Protein AF-A0A6I3SST0-F1 (afdb_monomer)

Secondary structure (DSSP, 8-state):
-PPP-----------S--EEEEE-TTS-EEEEEETTS-EEEEEE-TTS-EEEEEEE----

Radius of gyration: 16.77 Å; Cα contacts (8 Å, |Δi|>4): 79; chains: 1; bounding box: 31×32×45 Å

Organism: NCBI:txid1949069

Foldseek 3Di:
DDDDDDPPPPVPPPPPWDWDFDADPVRHTQWIAISQRWIWGWDADPVGHTDDIDIDGDRD

InterPro domains:
  IPR006530 YD repeat [TIGR01643] (23-58)
  IPR031325 RHS repeat [PF05593] (24-55)

Nearest PDB structures (foldseek):
  8qjd-assembly2_B  TM=8.968E-01  e=2.488E-02  Salmonella bongori N268-08
  6l7i-assembly1_G  TM=9.273E-01  e=1.082E-01  Photorhabdus luminescens
  4igl-assembly2_D  TM=9.291E-01  e=1.218E-01  Yersinia entomophaga
  7ban-assembly1_A  TM=7.148E-01  e=3.722E-01  Homo sapiens
  6fay-assembly1_A  TM=8.189E-01  e=1.207E+00  Mus musculus

Sequence (60 aa):
MLVPVLAASAASIALAGSVTYTYDTLGRLSKATYSNGVVITYAYDAAGNRTVVTVTGAPS

pLDDT: mean 74.87, std 18.81, range [33.19, 91.56]

Mean predicted aligned error: 11.24 Å

Structure (mmCIF, N/CA/C/O backbone):
data_AF-A0A6I3SST0-F1
#
_entry.id   AF-A0A6I3SST0-F1
#
loop_
_atom_site.group_PDB
_atom_site.id
_atom_site.type_symbol
_atom_site.label_atom_id
_atom_site.label_alt_id
_atom_site.label_comp_id
_atom_site.label_as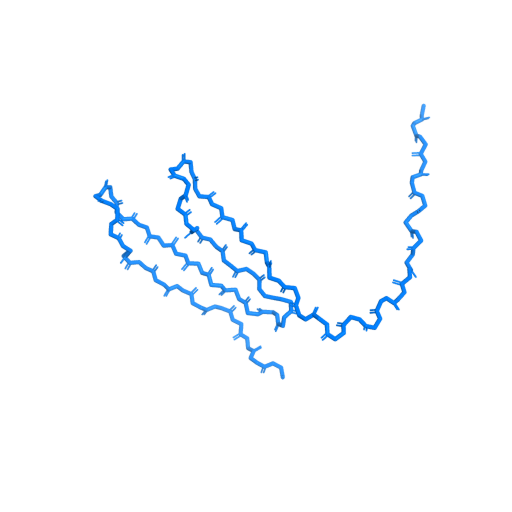ym_id
_atom_site.label_entity_id
_atom_site.label_seq_id
_atom_site.pdbx_PDB_ins_code
_atom_site.Cartn_x
_atom_site.Cartn_y
_atom_site.Cartn_z
_atom_site.occupancy
_atom_site.B_iso_or_equiv
_atom_site.auth_seq_id
_atom_site.auth_comp_id
_atom_site.auth_asym_id
_atom_site.auth_atom_id
_atom_site.pdbx_PDB_model_num
ATOM 1 N N . MET A 1 1 ? -15.314 19.164 -30.858 1.00 43.66 1 MET A N 1
ATOM 2 C CA . MET A 1 1 ? -14.414 17.992 -30.922 1.00 43.66 1 MET A CA 1
ATOM 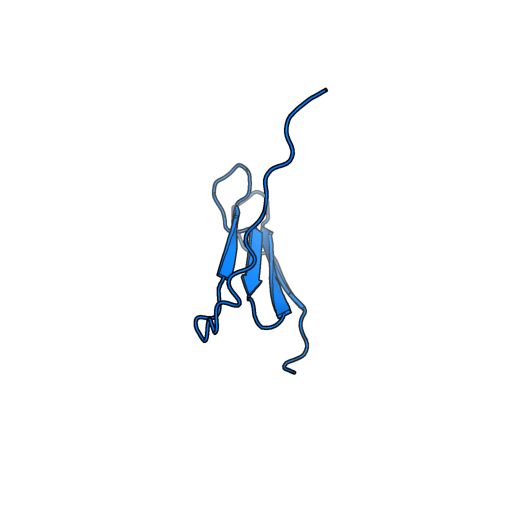3 C C . MET A 1 1 ? -13.112 18.384 -30.242 1.00 43.66 1 MET A C 1
ATOM 5 O O . MET A 1 1 ? -12.545 19.396 -30.629 1.00 43.66 1 MET A O 1
ATOM 9 N N . LEU A 1 2 ? -12.743 17.704 -29.154 1.00 39.16 2 LEU A N 1
ATOM 10 C CA . LEU A 1 2 ? -11.650 18.102 -28.257 1.00 39.16 2 LEU A CA 1
ATOM 11 C C . LEU A 1 2 ? -10.294 17.555 -28.756 1.00 39.16 2 LEU A C 1
ATOM 13 O O . LEU A 1 2 ? -10.229 16.473 -29.328 1.00 39.16 2 LEU A O 1
ATOM 17 N N . VAL A 1 3 ? -9.254 18.359 -28.550 1.00 33.19 3 VAL A N 1
ATOM 18 C CA . VAL A 1 3 ? -7.870 18.322 -29.067 1.00 33.19 3 VAL A CA 1
ATOM 19 C C . VAL A 1 3 ? -7.109 17.020 -28.728 1.00 33.19 3 VAL A C 1
ATOM 21 O O . VAL A 1 3 ? -7.216 16.562 -27.590 1.00 33.19 3 VAL A O 1
ATOM 24 N N . PRO A 1 4 ? -6.298 16.430 -29.634 1.00 41.28 4 PRO A N 1
ATOM 25 C CA . PRO A 1 4 ? -5.466 15.276 -29.297 1.00 41.28 4 PRO A CA 1
ATOM 26 C C . PRO A 1 4 ? -4.216 15.728 -28.528 1.00 41.28 4 PRO A C 1
ATOM 28 O O . PRO A 1 4 ? -3.470 16.590 -28.993 1.00 41.28 4 PRO A O 1
ATOM 31 N N . VAL A 1 5 ? -3.961 15.139 -27.355 1.00 43.41 5 VAL A N 1
ATOM 32 C CA . VAL A 1 5 ? -2.664 15.269 -26.678 1.00 43.41 5 VAL A CA 1
ATOM 33 C C . VAL A 1 5 ? -1.679 14.333 -27.374 1.00 43.41 5 VAL A C 1
ATOM 35 O O . VAL A 1 5 ? -1.838 13.112 -27.377 1.00 43.41 5 VAL A O 1
ATOM 38 N N . LEU A 1 6 ? -0.671 14.925 -28.009 1.00 38.19 6 LEU A N 1
ATOM 39 C CA . LEU A 1 6 ? 0.471 14.216 -28.560 1.00 38.19 6 LEU A CA 1
ATOM 40 C C . LEU A 1 6 ? 1.329 13.743 -27.379 1.00 38.19 6 LEU A C 1
ATOM 42 O O . LEU A 1 6 ? 2.107 14.513 -26.818 1.00 38.19 6 LEU A O 1
ATOM 46 N N . ALA A 1 7 ? 1.160 12.489 -26.962 1.00 43.78 7 ALA A N 1
ATOM 47 C CA . ALA A 1 7 ? 2.083 11.860 -26.029 1.00 43.78 7 ALA A CA 1
ATOM 48 C C . ALA A 1 7 ? 3.399 11.605 -26.775 1.00 43.78 7 ALA A C 1
ATOM 50 O O . ALA A 1 7 ? 3.565 10.594 -27.457 1.00 43.78 7 ALA A O 1
ATOM 51 N N . ALA A 1 8 ? 4.322 12.564 -26.699 1.00 42.47 8 ALA A N 1
ATOM 52 C CA . ALA A 1 8 ? 5.695 12.367 -27.126 1.00 42.47 8 ALA A CA 1
ATOM 53 C C . ALA A 1 8 ? 6.295 11.231 -26.284 1.00 42.47 8 ALA A C 1
ATOM 55 O O . ALA A 1 8 ? 6.621 11.410 -25.111 1.00 42.47 8 ALA A O 1
ATOM 56 N N . SER A 1 9 ? 6.398 10.043 -26.877 1.00 51.06 9 SER A N 1
ATOM 57 C CA . SER A 1 9 ? 7.068 8.897 -26.274 1.00 51.06 9 SER A CA 1
ATOM 58 C C . SER A 1 9 ? 8.573 9.109 -26.378 1.00 51.06 9 SER A C 1
ATOM 60 O O . SER A 1 9 ? 9.231 8.595 -27.281 1.00 51.06 9 SER A O 1
ATOM 62 N N . ALA A 1 10 ? 9.132 9.884 -25.450 1.00 47.66 10 ALA A N 1
ATOM 63 C CA .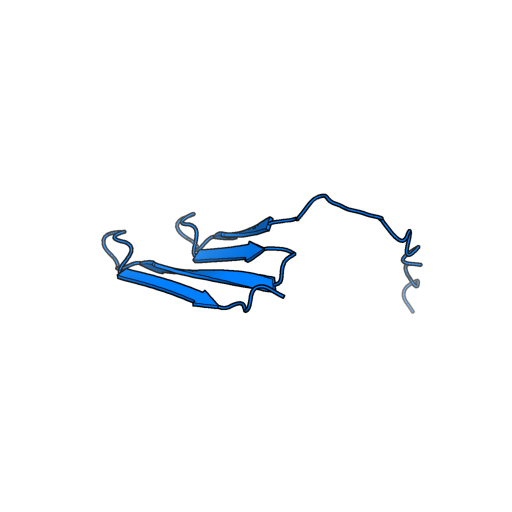 ALA A 1 10 ? 10.538 9.734 -25.128 1.00 47.66 10 ALA A CA 1
ATOM 64 C C . ALA A 1 10 ? 10.697 8.319 -24.563 1.00 47.66 10 ALA A C 1
ATOM 66 O O . ALA A 1 10 ? 10.115 7.989 -23.529 1.00 47.66 10 ALA A O 1
ATOM 67 N N . ALA A 1 11 ? 11.431 7.462 -25.271 1.00 50.72 11 ALA A N 1
ATOM 68 C CA . ALA A 1 11 ? 11.892 6.201 -24.721 1.00 50.72 11 ALA A CA 1
ATOM 69 C C . ALA A 1 11 ? 12.847 6.532 -23.565 1.00 50.72 11 ALA A C 1
ATOM 71 O O . ALA A 1 11 ? 14.052 6.683 -23.752 1.00 50.72 11 ALA A O 1
ATOM 72 N N . SER A 1 12 ? 12.286 6.726 -22.372 1.00 53.84 12 SER A N 1
ATOM 73 C CA . SER A 1 12 ? 13.054 6.811 -21.145 1.00 53.84 12 SER A CA 1
ATOM 74 C C . SER A 1 12 ? 13.761 5.476 -20.997 1.00 53.84 12 SER A C 1
ATOM 76 O O . SER A 1 12 ? 13.116 4.460 -20.742 1.00 53.84 12 SER A O 1
ATOM 78 N N . ILE A 1 13 ? 15.086 5.463 -21.115 1.00 53.31 13 ILE A N 1
ATOM 79 C CA . ILE A 1 13 ? 15.890 4.354 -20.601 1.00 53.31 13 ILE A CA 1
ATOM 80 C C . ILE A 1 13 ? 15.882 4.505 -19.071 1.00 53.31 13 ILE A C 1
ATOM 82 O O . ILE A 1 13 ? 16.879 4.846 -18.441 1.00 53.31 13 ILE A O 1
ATOM 86 N N . ALA A 1 14 ? 14.701 4.374 -18.467 1.00 54.16 14 ALA A N 1
ATOM 87 C CA . ALA A 1 14 ? 14.514 4.455 -17.037 1.00 54.16 14 ALA A CA 1
ATOM 88 C C . ALA A 1 14 ? 14.982 3.127 -16.443 1.00 54.16 14 ALA A C 1
ATOM 90 O O . ALA A 1 14 ? 14.183 2.236 -16.185 1.00 54.16 14 ALA A O 1
ATOM 91 N N . LEU A 1 15 ? 16.279 3.021 -16.144 1.00 58.09 15 LEU A N 1
ATOM 92 C CA . LEU A 1 15 ? 16.773 2.069 -15.139 1.00 58.09 15 LEU A CA 1
ATOM 93 C C . LEU A 1 15 ? 16.423 2.554 -13.713 1.00 58.09 15 LEU A C 1
ATOM 95 O O . LEU A 1 15 ? 17.152 2.334 -12.755 1.00 58.09 15 LEU A O 1
ATOM 99 N N . ALA A 1 16 ? 15.318 3.279 -13.564 1.00 62.16 16 ALA A N 1
ATOM 100 C CA . ALA A 1 16 ? 14.737 3.632 -12.287 1.00 62.16 16 ALA A CA 1
ATOM 101 C C . ALA A 1 16 ? 13.447 2.831 -12.204 1.00 62.16 16 ALA A C 1
ATOM 103 O O . ALA A 1 16 ? 12.440 3.195 -12.812 1.00 62.16 16 ALA A O 1
ATOM 104 N N . GLY A 1 17 ? 13.501 1.700 -11.505 1.00 73.06 17 GLY A N 1
ATOM 105 C CA . GLY A 1 17 ? 12.291 0.950 -11.232 1.00 73.06 17 GLY A CA 1
ATOM 106 C C . GLY A 1 17 ? 11.306 1.854 -10.488 1.00 73.06 17 GLY A C 1
ATOM 107 O O . GLY A 1 17 ? 11.610 2.340 -9.402 1.00 73.06 17 GLY A O 1
ATOM 108 N N . SER A 1 18 ? 10.142 2.126 -11.073 1.00 81.75 18 SER A N 1
ATOM 109 C CA . SER A 1 18 ? 9.072 2.853 -10.395 1.00 81.75 18 SER A CA 1
ATOM 110 C C . SER A 1 18 ? 8.289 1.922 -9.469 1.00 81.75 18 SER A C 1
ATOM 112 O O . SER A 1 18 ? 8.187 0.716 -9.722 1.00 81.75 18 SER A O 1
ATOM 114 N N . VAL A 1 19 ? 7.749 2.486 -8.386 1.00 87.56 19 VAL A N 1
ATOM 115 C CA . VAL A 1 19 ? 6.795 1.812 -7.499 1.00 87.56 19 VAL A CA 1
ATOM 116 C C . VAL A 1 19 ? 5.589 2.720 -7.305 1.00 87.56 19 VAL A C 1
ATOM 118 O O . VAL A 1 19 ? 5.733 3.892 -6.961 1.00 87.56 19 VAL A O 1
ATOM 121 N N . THR A 1 20 ? 4.395 2.186 -7.531 1.00 90.06 20 THR A N 1
ATOM 122 C CA . THR A 1 20 ? 3.123 2.877 -7.311 1.00 90.06 20 THR A CA 1
ATOM 123 C C . THR A 1 20 ? 2.453 2.329 -6.062 1.00 90.06 20 THR A C 1
ATOM 125 O O . THR A 1 20 ? 2.188 1.132 -5.975 1.00 90.06 20 THR A O 1
ATOM 128 N N . TYR A 1 21 ? 2.139 3.213 -5.118 1.00 89.75 21 TYR A N 1
ATOM 129 C CA . TYR A 1 21 ? 1.435 2.871 -3.885 1.00 89.75 21 TYR A CA 1
ATOM 130 C C . TYR A 1 21 ? -0.028 3.307 -3.963 1.00 89.75 21 TYR A C 1
ATOM 132 O O . TYR A 1 21 ? -0.334 4.432 -4.353 1.00 89.75 21 TYR A O 1
ATOM 140 N N . THR A 1 22 ? -0.939 2.413 -3.593 1.00 90.00 22 THR A N 1
ATOM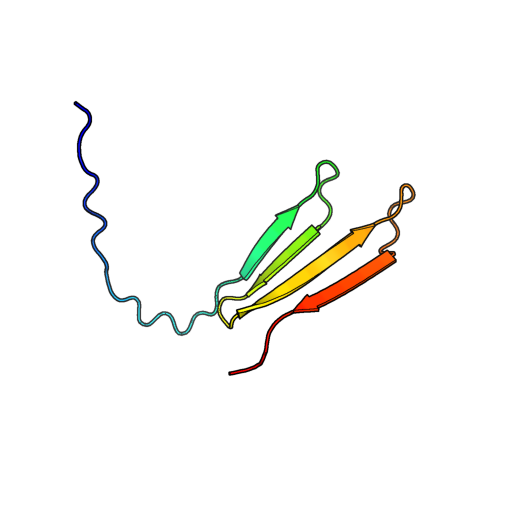 141 C CA . THR A 1 22 ? -2.371 2.688 -3.451 1.00 90.00 22 THR A CA 1
ATOM 142 C C . THR A 1 22 ? -2.751 2.581 -1.986 1.00 90.00 22 THR A C 1
ATOM 144 O O . THR A 1 22 ? -2.401 1.597 -1.331 1.00 90.00 22 THR A O 1
ATOM 147 N N . TYR A 1 23 ? -3.493 3.567 -1.495 1.00 88.88 23 TYR A N 1
ATOM 148 C CA . TYR A 1 23 ? -3.954 3.627 -0.115 1.00 88.88 23 TYR A CA 1
ATOM 149 C C . TYR A 1 23 ? -5.464 3.409 -0.043 1.00 88.88 23 TYR A C 1
ATOM 151 O O . TYR A 1 23 ? -6.188 3.742 -0.982 1.00 88.88 23 TYR A O 1
ATOM 159 N N . ASP 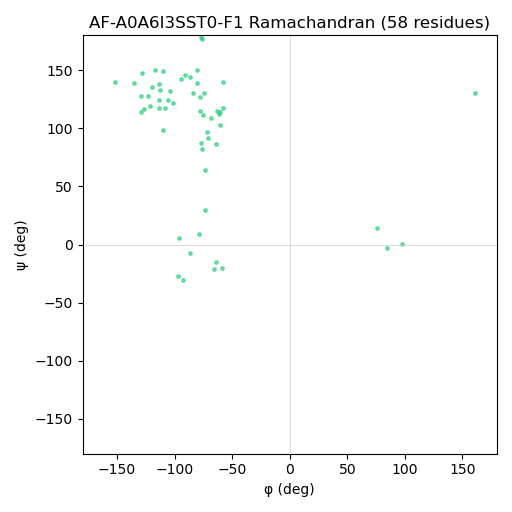A 1 24 ? -5.926 2.825 1.058 1.00 85.81 24 ASP A N 1
ATOM 160 C CA . ASP A 1 24 ? -7.348 2.758 1.375 1.00 85.81 24 ASP A CA 1
ATOM 161 C C . ASP A 1 24 ? -7.871 4.102 1.920 1.00 85.81 24 ASP A C 1
ATOM 163 O O . ASP A 1 24 ? -7.128 5.072 2.089 1.00 85.81 24 ASP A O 1
ATOM 167 N N . THR A 1 25 ? -9.171 4.166 2.208 1.00 85.94 25 THR A N 1
ATOM 168 C CA . THR A 1 25 ? -9.832 5.366 2.751 1.00 85.94 25 THR A CA 1
ATOM 169 C C . THR A 1 25 ? -9.341 5.764 4.144 1.00 85.94 25 THR A C 1
ATOM 171 O O . THR A 1 25 ? -9.590 6.887 4.574 1.00 85.94 25 THR A O 1
ATOM 174 N N . LEU A 1 26 ? -8.636 4.869 4.842 1.00 88.06 26 LEU A N 1
ATOM 175 C CA . LEU A 1 26 ? -8.016 5.106 6.144 1.00 88.06 26 LEU A CA 1
ATOM 176 C C . LEU A 1 26 ? -6.532 5.492 6.012 1.00 88.06 26 LEU A C 1
ATOM 178 O O . LEU A 1 26 ? -5.840 5.620 7.020 1.00 88.06 26 LEU A O 1
ATOM 182 N N . GLY A 1 27 ? -6.028 5.671 4.785 1.00 88.50 27 GLY A N 1
ATOM 183 C CA . GLY A 1 27 ? -4.640 6.044 4.514 1.00 88.50 27 GLY A CA 1
ATOM 184 C C . GLY A 1 27 ? -3.639 4.900 4.685 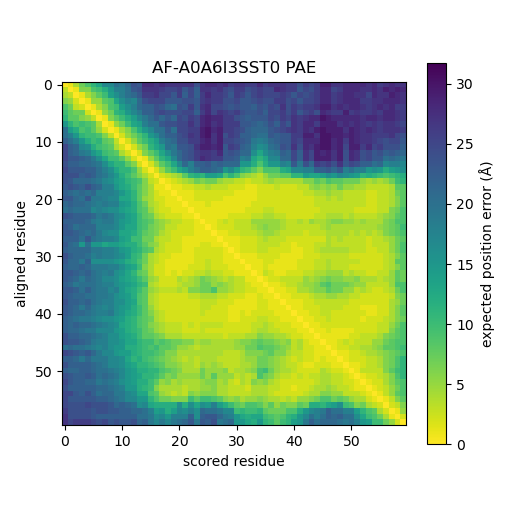1.00 88.50 27 GLY A C 1
ATOM 185 O O . GLY A 1 27 ? -2.435 5.143 4.749 1.00 88.50 27 GLY A O 1
ATOM 186 N N . ARG A 1 28 ? -4.096 3.646 4.761 1.00 88.06 28 ARG A N 1
ATOM 187 C CA . ARG A 1 28 ? -3.222 2.471 4.902 1.00 88.06 28 ARG A CA 1
ATOM 188 C C . ARG A 1 28 ? -2.854 1.922 3.532 1.00 88.06 28 ARG A C 1
ATOM 190 O O . ARG A 1 28 ? -3.656 1.956 2.601 1.00 88.06 28 ARG A O 1
ATOM 197 N N . LEU A 1 29 ? -1.638 1.399 3.402 1.00 90.19 29 LEU A N 1
ATOM 198 C CA . LEU A 1 29 ? -1.133 0.885 2.133 1.00 90.19 29 LEU A CA 1
ATOM 199 C C . LEU A 1 29 ? -1.884 -0.386 1.715 1.00 90.19 29 LEU A C 1
ATOM 201 O O . LEU A 1 29 ? -1.658 -1.442 2.283 1.00 90.19 29 LEU A O 1
ATOM 205 N N . SER A 1 30 ? -2.721 -0.312 0.684 1.00 91.56 30 SER A N 1
ATOM 206 C CA . SER A 1 30 ? -3.483 -1.458 0.173 1.00 91.56 30 SER A CA 1
ATOM 207 C C . SER A 1 30 ? -2.767 -2.188 -0.967 1.00 91.56 30 SER A C 1
ATOM 209 O O . SER A 1 30 ? -2.909 -3.403 -1.100 1.00 91.56 30 SER A O 1
ATOM 211 N N . LYS A 1 31 ? -1.964 -1.491 -1.781 1.00 90.12 31 LYS A N 1
ATOM 212 C CA . LYS A 1 31 ? -1.260 -2.114 -2.913 1.00 90.12 31 LYS A CA 1
ATOM 213 C C . LYS A 1 31 ? 0.045 -1.404 -3.250 1.00 90.12 31 LYS A C 1
ATOM 215 O O . LYS A 1 31 ? 0.084 -0.179 -3.265 1.00 90.12 31 LYS A O 1
ATOM 220 N N . ALA A 1 32 ? 1.083 -2.167 -3.568 1.00 91.12 32 ALA A N 1
ATOM 221 C CA . ALA A 1 32 ? 2.336 -1.688 -4.134 1.00 91.12 32 ALA A CA 1
ATOM 222 C C . ALA A 1 32 ? 2.577 -2.381 -5.480 1.00 91.12 32 ALA A C 1
ATOM 224 O O . ALA A 1 32 ? 2.689 -3.603 -5.534 1.00 91.12 32 ALA A O 1
ATOM 225 N N . THR A 1 33 ? 2.652 -1.612 -6.561 1.00 89.88 33 THR A N 1
ATOM 226 C CA . THR A 1 33 ? 2.950 -2.111 -7.907 1.00 89.88 33 THR A CA 1
ATOM 227 C C . THR A 1 33 ? 4.349 -1.672 -8.292 1.00 89.88 33 THR A C 1
ATOM 229 O O . THR A 1 33 ? 4.610 -0.478 -8.401 1.00 89.88 33 THR A O 1
ATOM 232 N N . TYR A 1 34 ? 5.235 -2.628 -8.510 1.00 87.00 34 TYR A N 1
ATOM 233 C CA . TYR A 1 34 ? 6.600 -2.405 -8.945 1.00 87.00 34 TYR A CA 1
ATOM 234 C C . TYR A 1 34 ? 6.673 -2.511 -10.472 1.00 87.00 34 TYR A C 1
ATOM 236 O O . TYR A 1 34 ? 6.032 -3.349 -11.103 1.00 87.00 34 TYR A O 1
ATOM 244 N N . SER A 1 35 ? 7.493 -1.661 -11.071 1.00 83.38 35 SER A N 1
ATOM 245 C CA . SER A 1 35 ? 7.803 -1.645 -12.510 1.00 83.38 35 SER A CA 1
ATOM 246 C C . SER A 1 35 ? 8.409 -2.941 -13.049 1.00 83.38 35 SER A C 1
ATOM 248 O O . SER A 1 35 ? 8.315 -3.194 -14.244 1.00 83.38 35 SER A O 1
ATOM 250 N N . ASN A 1 36 ? 8.984 -3.779 -12.184 1.00 82.19 36 ASN A N 1
ATOM 251 C CA . ASN A 1 36 ? 9.462 -5.116 -12.538 1.00 82.19 36 ASN A CA 1
ATOM 252 C C . ASN A 1 36 ? 8.329 -6.162 -12.621 1.00 82.19 36 ASN A C 1
ATOM 254 O O . ASN A 1 36 ? 8.605 -7.354 -12.687 1.00 82.19 36 ASN A O 1
ATOM 258 N N . GLY A 1 37 ? 7.062 -5.737 -12.563 1.00 80.81 37 GLY A N 1
ATOM 259 C CA . GLY A 1 37 ? 5.893 -6.614 -12.648 1.00 80.81 37 GLY A CA 1
ATOM 260 C C . GLY A 1 37 ? 5.481 -7.255 -11.322 1.00 80.8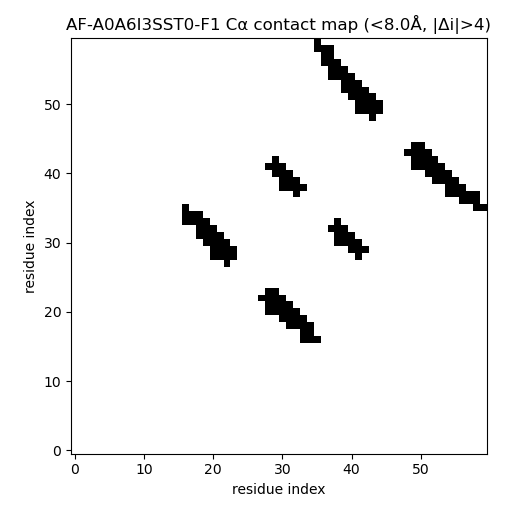1 37 GLY A C 1
ATOM 261 O O . GLY A 1 37 ? 4.455 -7.932 -11.275 1.00 80.81 37 GLY A O 1
ATOM 262 N N . VAL A 1 38 ? 6.225 -7.026 -10.235 1.00 88.38 38 VAL A N 1
ATOM 263 C CA . VAL A 1 38 ? 5.825 -7.472 -8.897 1.00 88.38 38 VAL A CA 1
ATOM 264 C C . VAL A 1 38 ? 4.704 -6.581 -8.371 1.00 88.38 38 VAL A C 1
ATOM 266 O O . VAL A 1 38 ? 4.796 -5.358 -8.366 1.00 88.38 38 VAL A O 1
ATOM 269 N N . VAL A 1 39 ? 3.638 -7.191 -7.880 1.00 89.12 39 VAL A N 1
ATOM 270 C CA . VAL A 1 39 ? 2.509 -6.528 -7.234 1.00 89.12 39 VAL A CA 1
ATOM 271 C C . VAL A 1 39 ? 2.341 -7.119 -5.848 1.00 89.12 39 VAL A C 1
ATOM 273 O O . VAL A 1 39 ? 2.230 -8.330 -5.688 1.00 89.12 39 VAL A O 1
ATOM 276 N N . ILE A 1 40 ? 2.292 -6.266 -4.835 1.00 91.31 40 ILE A N 1
ATOM 277 C CA . ILE A 1 40 ? 2.019 -6.658 -3.458 1.00 91.31 40 ILE A CA 1
ATOM 278 C C . ILE A 1 40 ? 0.681 -6.058 -3.055 1.00 91.31 40 ILE A C 1
ATOM 280 O O . ILE A 1 40 ? 0.498 -4.849 -3.143 1.00 91.31 40 ILE A O 1
ATOM 284 N N . THR A 1 41 ? -0.251 -6.890 -2.606 1.00 91.31 41 THR A N 1
ATOM 285 C CA . THR A 1 41 ? -1.559 -6.465 -2.097 1.00 91.31 41 THR A CA 1
ATOM 286 C C . THR A 1 41 ? -1.658 -6.771 -0.612 1.00 91.31 41 THR A C 1
ATOM 288 O O . THR A 1 41 ? -1.255 -7.846 -0.161 1.00 91.31 41 THR A O 1
ATOM 291 N N . TYR A 1 42 ? -2.216 -5.826 0.135 1.00 90.50 42 TYR A N 1
ATOM 292 C CA . TYR A 1 42 ? -2.420 -5.904 1.570 1.00 90.50 42 TYR A CA 1
ATOM 293 C C . TYR A 1 42 ? -3.908 -5.804 1.894 1.00 90.50 42 TYR A C 1
ATOM 295 O O . TYR A 1 42 ? -4.612 -4.941 1.364 1.00 90.50 42 TYR A O 1
ATOM 303 N N . ALA A 1 43 ? -4.366 -6.666 2.800 1.00 87.06 43 ALA A N 1
ATOM 304 C CA . ALA A 1 43 ? -5.671 -6.533 3.433 1.00 87.06 43 ALA A CA 1
ATOM 305 C C . ALA A 1 43 ? -5.504 -6.328 4.936 1.00 87.06 43 ALA A C 1
ATOM 307 O O . ALA A 1 43 ? -4.548 -6.819 5.547 1.00 87.06 43 ALA A O 1
ATOM 308 N N . TYR A 1 44 ? -6.457 -5.606 5.510 1.00 88.44 44 TYR A N 1
ATOM 309 C CA . TYR A 1 44 ? -6.485 -5.273 6.921 1.00 88.44 44 TYR A CA 1
ATOM 310 C C . TYR A 1 44 ? -7.839 -5.639 7.515 1.00 88.44 44 TYR A C 1
ATOM 312 O O . TYR A 1 44 ? -8.861 -5.540 6.834 1.00 88.44 44 TYR A O 1
ATOM 320 N N . ASP A 1 45 ? -7.848 -6.025 8.785 1.00 87.94 45 ASP A N 1
ATOM 321 C CA . ASP A 1 45 ? 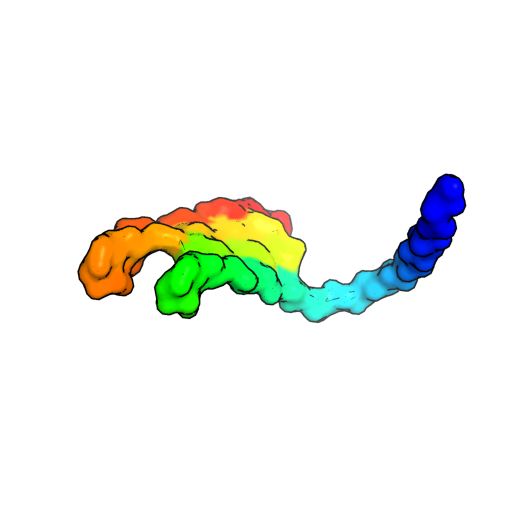-9.083 -6.127 9.556 1.00 87.94 45 ASP A CA 1
ATOM 322 C C . ASP A 1 45 ? -9.599 -4.738 9.991 1.00 87.94 45 ASP A C 1
ATOM 324 O O . ASP A 1 45 ? -8.983 -3.688 9.747 1.00 87.94 45 ASP A O 1
ATOM 328 N N . ALA A 1 46 ? -10.762 -4.738 10.646 1.00 84.00 46 ALA A N 1
ATOM 329 C CA . ALA A 1 46 ? -11.382 -3.534 11.192 1.00 84.00 46 ALA A CA 1
ATOM 330 C C . ALA A 1 46 ? -10.570 -2.891 12.335 1.00 84.00 46 ALA A C 1
ATOM 332 O O . ALA A 1 46 ? -10.743 -1.706 12.601 1.00 84.00 46 ALA A O 1
ATOM 333 N N . ALA A 1 47 ? -9.681 -3.645 12.991 1.00 89.50 47 ALA A N 1
ATOM 334 C CA . ALA A 1 47 ? -8.813 -3.153 14.060 1.00 89.50 47 ALA A CA 1
ATOM 335 C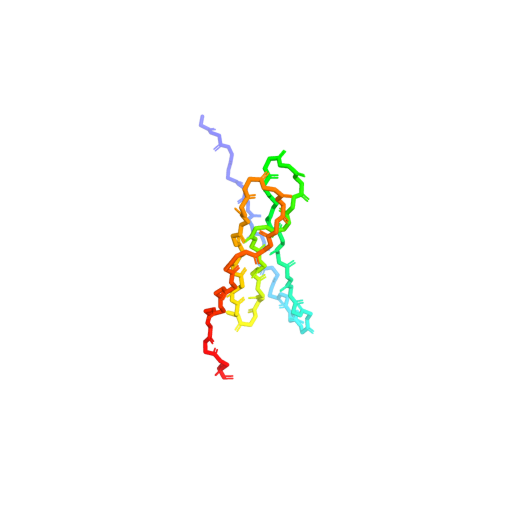 C . ALA A 1 47 ? -7.497 -2.547 13.534 1.00 89.50 47 ALA A C 1
ATOM 337 O O . ALA A 1 47 ? -6.745 -1.956 14.305 1.00 89.50 47 ALA A O 1
ATOM 338 N N . GLY A 1 48 ? -7.217 -2.653 12.231 1.00 85.44 48 GLY A N 1
ATOM 339 C CA . GLY A 1 48 ? -5.997 -2.122 11.627 1.00 85.44 48 GLY A CA 1
ATOM 340 C C . GLY A 1 48 ? -4.876 -3.136 11.441 1.00 85.44 48 GLY A C 1
ATOM 341 O O . GLY A 1 48 ? -3.825 -2.772 10.913 1.00 85.44 48 GLY A O 1
ATOM 342 N N . ASN A 1 49 ? -5.081 -4.398 11.811 1.00 87.38 49 ASN A N 1
ATOM 343 C CA . ASN A 1 49 ? -4.052 -5.418 11.676 1.00 87.38 49 ASN A CA 1
ATOM 344 C C . ASN A 1 49 ? -4.003 -5.927 10.242 1.00 87.38 49 ASN A C 1
ATOM 346 O O . ASN A 1 49 ? -5.033 -6.162 9.610 1.00 87.38 49 ASN A O 1
ATOM 350 N N . ARG A 1 50 ? -2.790 -6.127 9.724 1.00 89.88 50 ARG A N 1
ATOM 351 C CA . ARG A 1 50 ? -2.581 -6.675 8.384 1.00 89.88 50 ARG A CA 1
ATOM 352 C C . ARG A 1 50 ? -2.862 -8.174 8.402 1.00 89.88 50 ARG A C 1
ATOM 354 O O . ARG A 1 50 ? -2.106 -8.930 9.004 1.00 89.88 50 ARG A O 1
ATOM 361 N N . THR A 1 51 ? -3.930 -8.596 7.737 1.00 90.19 51 THR A N 1
ATOM 362 C CA . THR A 1 51 ? -4.389 -9.993 7.728 1.00 90.19 51 THR A CA 1
ATOM 363 C C . THR A 1 51 ? -3.911 -10.763 6.508 1.00 90.19 51 THR A C 1
ATOM 365 O O . THR A 1 51 ? -3.744 -11.977 6.578 1.00 90.19 51 THR A O 1
ATOM 368 N N . VAL A 1 52 ? -3.660 -10.071 5.392 1.00 85.50 52 VAL A N 1
ATOM 369 C CA . VAL A 1 52 ? -3.240 -10.706 4.138 1.00 85.50 52 VAL A CA 1
ATOM 370 C C . VAL A 1 52 ? -2.091 -9.937 3.508 1.00 85.50 52 VAL A C 1
ATOM 372 O O . VAL A 1 52 ? -2.092 -8.705 3.460 1.00 85.50 52 VAL A O 1
ATOM 375 N N . VAL A 1 53 ? -1.132 -10.696 2.981 1.00 89.69 53 VAL A N 1
ATOM 376 C CA . VAL A 1 53 ? -0.084 -10.222 2.078 1.00 89.69 53 VAL A CA 1
ATOM 377 C C . VAL A 1 53 ? -0.077 -11.148 0.879 1.00 89.69 53 VAL A C 1
ATOM 379 O O . VAL A 1 53 ? 0.232 -12.327 1.011 1.00 89.69 53 VAL A O 1
ATOM 382 N N . THR A 1 54 ? -0.431 -10.622 -0.285 1.00 89.12 54 THR A N 1
ATOM 383 C CA . THR A 1 54 ? -0.362 -11.373 -1.541 1.00 89.12 54 THR A CA 1
ATOM 384 C C . THR A 1 54 ? 0.695 -10.739 -2.420 1.00 89.12 54 THR A C 1
ATOM 386 O O . THR A 1 54 ? 0.558 -9.577 -2.791 1.00 89.12 54 THR A O 1
ATOM 389 N N . VAL A 1 55 ? 1.743 -11.493 -2.745 1.00 87.94 55 VAL A N 1
ATOM 390 C CA . VAL A 1 55 ? 2.764 -11.087 -3.715 1.00 87.94 55 VAL A CA 1
ATOM 391 C C . VAL A 1 55 ? 2.467 -11.811 -5.020 1.00 87.94 55 VAL A C 1
ATOM 393 O O . VAL A 1 55 ? 2.373 -13.033 -5.050 1.00 87.94 55 VAL A O 1
ATOM 396 N N . THR A 1 56 ? 2.264 -11.063 -6.095 1.00 82.19 56 THR A N 1
ATOM 397 C CA . THR A 1 56 ? 1.996 -11.583 -7.436 1.00 82.19 56 THR A CA 1
ATOM 398 C C . THR A 1 56 ? 2.987 -10.961 -8.400 1.00 82.19 56 THR A C 1
ATOM 400 O O . THR A 1 56 ? 2.997 -9.751 -8.577 1.00 82.19 56 THR A O 1
ATOM 403 N N . GLY A 1 57 ? 3.827 -11.784 -9.011 1.00 73.12 57 GLY A N 1
ATOM 404 C CA . GLY A 1 57 ? 4.811 -11.363 -10.001 1.00 73.12 57 GLY A CA 1
ATOM 405 C C . GLY A 1 57 ? 5.886 -12.428 -10.133 1.00 73.12 57 GLY A C 1
ATOM 406 O O . GLY A 1 57 ? 6.404 -12.906 -9.125 1.00 73.12 57 GLY A O 1
ATOM 407 N N . ALA A 1 58 ? 6.187 -12.833 -11.363 1.00 56.25 58 ALA A N 1
ATOM 408 C CA . ALA A 1 58 ? 7.358 -13.651 -11.631 1.00 56.25 58 ALA A CA 1
ATOM 409 C C . ALA A 1 58 ? 8.558 -12.704 -11.780 1.00 56.25 58 ALA A C 1
ATOM 411 O O . ALA A 1 58 ? 8.432 -11.726 -12.521 1.00 56.25 58 ALA A O 1
ATOM 412 N N . PRO A 1 59 ? 9.697 -12.943 -11.104 1.00 53.03 59 PRO A N 1
ATOM 413 C CA . PRO A 1 59 ? 10.934 -12.306 -11.524 1.00 53.03 59 PRO A CA 1
ATOM 414 C C . PRO A 1 59 ? 11.196 -12.775 -12.958 1.00 53.03 59 PRO A C 1
ATOM 416 O O . PRO A 1 59 ? 11.331 -13.975 -13.197 1.00 53.03 59 PRO A O 1
ATOM 419 N N . SER A 1 60 ? 11.147 -11.845 -13.910 1.00 54.94 60 SER A N 1
ATOM 420 C CA . SER A 1 60 ? 11.609 -12.077 -15.280 1.00 54.94 60 SER A CA 1
ATOM 421 C C . SER A 1 60 ? 13.107 -12.336 -15.290 1.00 54.94 60 SER A C 1
ATOM 423 O O . SER A 1 60 ? 13.804 -11.529 -14.627 1.00 54.94 60 SER A O 1
#

Solvent-accessible surface area (backbone atoms only — not comparable to full-atom values): 3970 Å² total; per-residue (Å²): 138,86,81,85,81,81,79,78,78,73,82,70,86,63,90,61,79,50,72,48,78,41,61,47,99,85,71,45,75,33,33,40,41,36,67,72,55,38,31,39,38,41,42,61,51,97,89,67,50,77,74,45,78,47,79,48,57,68,88,124